Protein AF-A0A2E4Y5T3-F1 (afdb_monomer)

Secondary structure (DSSP, 8-state):
---PPP----EEEE-TTT--EEEESS--S-GGG---HHHHHHH-GGG----HHHHHHHHHHHHHHHHHHT--

Structure (mmCIF, N/CA/C/O backbone):
data_AF-A0A2E4Y5T3-F1
#
_entry.id   AF-A0A2E4Y5T3-F1
#
loop_
_atom_site.group_PDB
_atom_site.id
_atom_site.type_symbol
_atom_site.label_atom_id
_atom_site.label_alt_id
_atom_site.label_comp_id
_atom_site.label_asym_id
_atom_site.label_entity_id
_atom_site.label_seq_id
_atom_site.pdbx_PDB_ins_code
_atom_site.Cartn_x
_atom_site.Cartn_y
_atom_site.Cartn_z
_atom_site.occupancy
_atom_site.B_iso_or_equiv
_atom_site.auth_seq_id
_atom_site.auth_comp_id
_atom_site.auth_asym_id
_atom_site.auth_atom_id
_atom_site.pdbx_PDB_model_num
ATOM 1 N N . MET A 1 1 ? -7.975 27.879 29.002 1.00 52.88 1 MET A N 1
ATOM 2 C CA . MET A 1 1 ? -8.519 26.508 28.867 1.00 52.88 1 MET A CA 1
ATOM 3 C C . MET A 1 1 ? -7.507 25.632 28.145 1.00 52.88 1 MET A C 1
ATOM 5 O O . MET A 1 1 ? -7.217 25.890 26.983 1.00 52.88 1 MET A O 1
ATOM 9 N N . SER A 1 2 ? -6.921 24.651 28.834 1.00 69.00 2 SER A N 1
ATOM 10 C CA . SER A 1 2 ? -5.960 23.723 28.223 1.00 69.00 2 SER A CA 1
ATOM 11 C C . SER A 1 2 ? -6.677 22.860 27.177 1.00 69.00 2 SER A C 1
ATOM 13 O O . SER A 1 2 ? -7.682 22.218 27.490 1.00 69.00 2 SER A O 1
ATOM 15 N N . ARG A 1 3 ? -6.216 22.885 25.920 1.00 70.38 3 ARG A N 1
ATOM 16 C CA . ARG A 1 3 ? -6.778 22.064 24.836 1.00 70.38 3 ARG A CA 1
ATOM 17 C C . ARG A 1 3 ? -6.499 20.596 25.167 1.00 70.38 3 ARG A C 1
ATOM 19 O O . ARG A 1 3 ? -5.386 20.121 24.957 1.00 70.38 3 ARG A O 1
ATOM 26 N N . LYS A 1 4 ? -7.494 19.878 25.702 1.00 73.00 4 LYS A N 1
ATOM 27 C CA . LYS A 1 4 ? -7.409 18.425 25.914 1.00 73.00 4 LYS A CA 1
ATOM 28 C C . LYS A 1 4 ? -7.074 17.773 24.567 1.00 73.00 4 LYS A C 1
ATOM 30 O O . LYS A 1 4 ? -7.847 17.897 23.616 1.00 73.00 4 LYS A O 1
ATOM 35 N N . LYS A 1 5 ? -5.905 17.132 24.464 1.00 72.88 5 LYS A N 1
ATOM 36 C CA . LYS A 1 5 ? -5.502 16.395 23.258 1.00 72.88 5 LYS A CA 1
ATOM 37 C C . LYS A 1 5 ? -6.528 15.283 23.032 1.00 72.88 5 LYS A C 1
ATOM 39 O O . LYS A 1 5 ? -6.736 14.451 23.909 1.00 72.88 5 LYS A O 1
ATOM 44 N N . LYS A 1 6 ? -7.213 15.302 21.887 1.00 74.88 6 LYS A N 1
ATOM 45 C CA . LYS A 1 6 ? -8.139 14.229 21.508 1.00 74.88 6 LYS A CA 1
ATOM 46 C C . LYS A 1 6 ? -7.309 12.988 21.180 1.00 74.88 6 LYS A C 1
ATOM 48 O O . LYS A 1 6 ? -6.449 13.056 20.301 1.00 74.88 6 LYS A O 1
ATOM 53 N N . ASN A 1 7 ? -7.560 11.882 21.874 1.00 75.88 7 ASN A N 1
ATOM 54 C CA . ASN A 1 7 ? -6.952 10.596 21.547 1.00 75.88 7 ASN A CA 1
ATOM 55 C C . ASN A 1 7 ? -7.471 10.153 20.174 1.00 75.88 7 ASN A C 1
ATOM 57 O O . ASN A 1 7 ? -8.672 9.952 19.999 1.00 75.88 7 ASN A O 1
ATOM 61 N N . LYS A 1 8 ? -6.573 10.051 19.192 1.00 78.38 8 LYS A N 1
ATOM 62 C CA . LYS A 1 8 ? -6.891 9.513 17.867 1.00 78.38 8 LYS A CA 1
ATOM 63 C C . LYS A 1 8 ? -6.732 7.997 17.936 1.00 78.38 8 LYS A C 1
ATOM 65 O O . LYS A 1 8 ? -5.654 7.524 18.284 1.00 78.38 8 LYS A O 1
ATOM 70 N N . LYS A 1 9 ? -7.798 7.251 17.641 1.00 85.88 9 LYS A N 1
ATOM 71 C CA . LYS A 1 9 ? -7.710 5.798 17.459 1.00 85.88 9 LYS A CA 1
ATOM 72 C C . LYS A 1 9 ? -6.949 5.521 16.160 1.00 85.88 9 LYS A C 1
ATOM 74 O O . LYS A 1 9 ? -7.144 6.233 15.175 1.00 85.88 9 LYS A O 1
ATOM 79 N N . LEU A 1 10 ? -6.055 4.540 16.198 1.00 89.81 10 LEU A N 1
ATOM 80 C CA . LEU A 1 10 ? -5.331 4.044 15.034 1.00 89.81 10 LEU A CA 1
ATOM 81 C C . LEU A 1 10 ? -5.736 2.591 14.827 1.00 89.81 10 LEU A C 1
ATOM 83 O O . LEU A 1 10 ? -5.708 1.809 15.777 1.00 89.81 10 LEU A O 1
ATOM 87 N N . PHE A 1 11 ? -6.098 2.262 13.599 1.00 88.94 11 PHE A N 1
ATOM 88 C CA . PHE A 1 11 ? -6.403 0.912 13.160 1.00 88.94 11 PHE A CA 1
ATOM 89 C C . PHE A 1 11 ? -5.255 0.418 12.295 1.00 88.94 11 PHE A C 1
ATOM 91 O O . PHE A 1 11 ? -4.610 1.209 11.605 1.00 88.94 11 PHE A O 1
ATOM 98 N N . PHE A 1 12 ? -4.973 -0.875 12.373 1.00 89.56 12 PHE A N 1
ATOM 99 C CA . PHE A 1 12 ? -3.896 -1.506 11.627 1.00 89.56 12 PHE A CA 1
ATOM 100 C C . PHE A 1 12 ? -4.490 -2.618 10.780 1.00 89.56 12 PHE A C 1
ATOM 102 O O . PHE A 1 12 ? -5.170 -3.486 11.322 1.00 89.56 12 PHE A O 1
ATOM 109 N N . TYR A 1 13 ? -4.204 -2.583 9.486 1.00 90.19 13 TYR A N 1
ATOM 110 C CA . TYR A 1 13 ? -4.694 -3.547 8.510 1.00 90.19 13 TYR A CA 1
ATOM 111 C C . TYR A 1 13 ? -3.535 -4.037 7.651 1.00 90.19 13 TYR A C 1
ATOM 113 O O . TYR A 1 13 ? -2.549 -3.317 7.475 1.00 90.19 13 TYR A O 1
ATOM 121 N N . ASN A 1 14 ? -3.665 -5.249 7.125 1.00 88.50 14 ASN A N 1
ATOM 122 C CA . ASN A 1 14 ? -2.701 -5.827 6.200 1.00 88.50 14 ASN A CA 1
ATOM 123 C C . ASN A 1 14 ? -3.293 -5.792 4.789 1.00 88.50 14 ASN A C 1
ATOM 125 O O . ASN A 1 14 ? -4.479 -6.067 4.621 1.00 88.50 14 ASN A O 1
ATOM 129 N N . CYS A 1 15 ? -2.480 -5.444 3.794 1.00 84.06 15 CYS A N 1
ATOM 130 C CA . CYS A 1 15 ? -2.842 -5.594 2.388 1.00 84.06 15 CYS A CA 1
ATOM 131 C C . CYS A 1 15 ? -2.920 -7.084 2.049 1.00 84.06 15 CYS A C 1
ATOM 133 O O . CYS A 1 15 ? -1.986 -7.824 2.350 1.00 84.06 15 CYS A O 1
ATOM 135 N N . THR A 1 16 ? -3.993 -7.530 1.402 1.00 82.88 16 THR A N 1
ATOM 136 C CA . THR A 1 16 ? -4.165 -8.957 1.084 1.00 82.88 16 THR A CA 1
ATOM 137 C C . THR A 1 16 ? -3.231 -9.475 -0.006 1.00 82.88 16 THR A C 1
ATOM 139 O O . THR A 1 16 ? -2.980 -10.674 -0.060 1.00 82.88 16 THR A O 1
ATOM 142 N N . LEU A 1 17 ? -2.689 -8.592 -0.849 1.00 82.38 17 LEU A N 1
ATOM 143 C CA . LEU A 1 17 ? -1.760 -8.958 -1.925 1.00 82.38 17 LEU A CA 1
ATOM 144 C C . LEU A 1 17 ? -0.296 -8.927 -1.485 1.00 82.38 17 LEU A C 1
ATOM 146 O O . LEU A 1 17 ? 0.461 -9.837 -1.800 1.00 82.38 17 LEU A O 1
ATOM 150 N N . THR A 1 18 ? 0.112 -7.868 -0.783 1.00 79.12 18 THR A N 1
ATOM 151 C CA . THR A 1 18 ? 1.525 -7.626 -0.445 1.00 79.12 18 THR A CA 1
ATOM 152 C C . THR A 1 18 ? 1.872 -7.976 1.001 1.00 79.12 18 THR A C 1
ATOM 154 O O . THR A 1 18 ? 3.024 -7.833 1.393 1.00 79.12 18 THR A O 1
ATOM 157 N N . GLU A 1 19 ? 0.884 -8.373 1.814 1.00 82.12 19 GLU A N 1
ATOM 158 C CA . GLU A 1 19 ? 0.990 -8.591 3.270 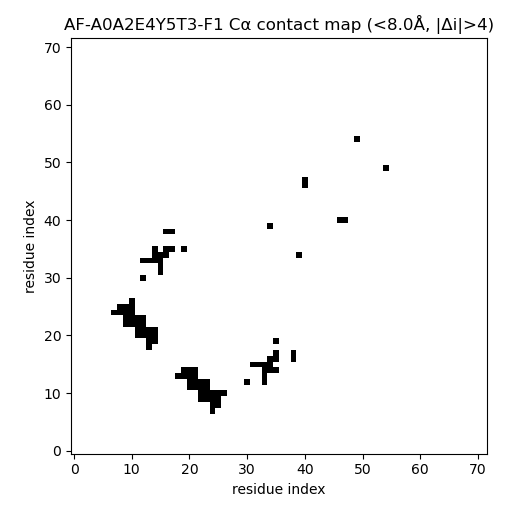1.00 82.12 19 GLU A CA 1
ATOM 159 C C . GLU A 1 19 ? 1.555 -7.386 4.056 1.00 82.12 19 GLU A C 1
ATOM 161 O O . GLU A 1 19 ? 1.828 -7.458 5.256 1.00 82.12 19 GLU A O 1
ATOM 166 N N . GLU A 1 20 ? 1.682 -6.229 3.404 1.00 85.00 20 GLU A N 1
ATOM 167 C CA . GLU A 1 20 ? 2.194 -5.005 4.000 1.00 85.00 20 GLU A CA 1
ATOM 168 C C . GLU A 1 20 ? 1.199 -4.434 5.013 1.00 85.00 20 GLU A C 1
ATOM 170 O O . GLU A 1 20 ? -0.009 -4.348 4.768 1.00 85.00 20 GLU A O 1
ATOM 175 N N . ARG A 1 21 ? 1.722 -3.988 6.157 1.00 88.19 21 ARG A N 1
ATOM 176 C CA . ARG A 1 21 ? 0.917 -3.456 7.257 1.00 88.19 21 ARG A CA 1
ATOM 177 C C . ARG A 1 21 ? 0.762 -1.942 7.155 1.00 88.19 21 ARG A C 1
ATOM 179 O O . ARG A 1 21 ? 1.725 -1.193 7.321 1.00 88.19 21 ARG A O 1
ATOM 186 N N . PHE A 1 22 ? -0.474 -1.481 7.010 1.00 88.50 22 PHE A N 1
ATOM 187 C CA . PHE A 1 22 ? -0.832 -0.067 6.967 1.00 88.50 22 PHE A CA 1
ATOM 188 C C . PHE A 1 22 ? -1.608 0.354 8.214 1.00 88.50 22 PHE A C 1
ATOM 190 O O . PHE A 1 22 ? -2.257 -0.451 8.884 1.00 88.50 22 PHE A O 1
ATOM 197 N N . LYS A 1 23 ? -1.527 1.648 8.542 1.00 90.00 23 LYS A N 1
ATOM 198 C CA . LYS A 1 23 ? -2.289 2.254 9.638 1.00 90.00 23 LYS A CA 1
ATOM 199 C C . LYS A 1 23 ? -3.262 3.293 9.104 1.00 90.00 23 LYS A C 1
ATOM 201 O O . LYS A 1 23 ? -2.878 4.145 8.304 1.00 90.00 23 LYS A O 1
ATOM 206 N N . THR A 1 24 ? -4.487 3.274 9.602 1.00 88.44 24 THR A N 1
ATOM 207 C CA . THR A 1 24 ? -5.526 4.243 9.253 1.00 88.44 24 THR A CA 1
ATOM 208 C C . THR A 1 24 ? -6.098 4.865 10.524 1.00 88.44 24 THR A C 1
ATOM 210 O O . THR A 1 24 ? -6.001 4.324 11.626 1.00 88.44 24 THR A O 1
ATOM 213 N N . THR A 1 25 ? -6.668 6.058 10.400 1.00 88.31 25 THR A N 1
ATOM 214 C CA . THR A 1 25 ? -7.399 6.720 11.494 1.00 88.31 25 THR A CA 1
ATOM 215 C C . THR A 1 25 ? -8.897 6.425 11.455 1.00 88.31 25 THR A C 1
ATOM 217 O O . THR A 1 25 ? -9.611 6.784 12.391 1.00 88.31 25 THR A O 1
ATOM 220 N N . GLN A 1 26 ? -9.365 5.802 10.373 1.00 86.12 26 GLN A N 1
ATOM 221 C CA . GLN A 1 26 ? -10.752 5.428 10.137 1.00 86.12 26 GLN A CA 1
ATOM 222 C C . GLN A 1 26 ? -10.859 3.909 10.053 1.00 86.12 26 GLN A C 1
ATOM 224 O O . GLN A 1 26 ? -10.004 3.260 9.449 1.00 86.12 26 GLN A O 1
ATOM 229 N N . GLU A 1 27 ? -11.899 3.374 10.678 1.00 88.06 27 GLU A N 1
ATOM 230 C CA . GLU A 1 27 ? -12.229 1.957 10.614 1.00 88.06 27 GLU A CA 1
ATOM 231 C C . GLU A 1 27 ? -12.693 1.611 9.198 1.00 88.06 27 GLU A C 1
ATOM 233 O O . GLU A 1 27 ? -13.520 2.319 8.620 1.00 88.06 27 GLU A O 1
ATOM 238 N N . ALA A 1 28 ? -12.115 0.559 8.625 1.00 86.50 28 ALA A N 1
ATOM 239 C CA . ALA A 1 28 ? -12.515 0.073 7.315 1.00 86.50 28 ALA A CA 1
ATOM 240 C C . ALA A 1 28 ? -13.771 -0.805 7.449 1.00 86.50 28 ALA A C 1
ATOM 242 O O . ALA A 1 28 ? -13.795 -1.663 8.332 1.00 86.50 28 ALA A O 1
ATOM 243 N N . PRO A 1 29 ? -14.789 -0.631 6.587 1.00 86.12 29 PRO A N 1
ATOM 244 C CA . PRO A 1 29 ? -15.998 -1.454 6.630 1.00 86.12 29 PRO A CA 1
ATOM 245 C C . PRO A 1 29 ? -15.711 -2.923 6.287 1.00 86.12 29 PRO A C 1
ATOM 247 O O . PRO A 1 29 ? -16.225 -3.806 6.964 1.00 86.12 29 PRO A O 1
ATOM 250 N N . ASN A 1 30 ? -14.842 -3.166 5.298 1.00 87.00 30 ASN A N 1
ATOM 251 C CA . ASN A 1 30 ? -14.408 -4.496 4.868 1.00 87.00 30 ASN A CA 1
ATOM 252 C C . ASN A 1 30 ? -12.872 -4.563 4.921 1.00 87.00 30 ASN A C 1
ATOM 254 O O . ASN A 1 30 ? -12.214 -4.131 3.973 1.00 87.00 30 ASN A O 1
ATOM 258 N N . PRO A 1 31 ? -12.268 -5.043 6.021 1.00 85.00 31 PRO A N 1
ATOM 259 C CA . PRO A 1 31 ? -10.812 -5.103 6.143 1.00 85.00 31 PRO A CA 1
ATOM 260 C C . PRO A 1 31 ? -10.169 -6.149 5.220 1.00 85.00 31 PRO A C 1
ATOM 262 O O . PRO A 1 31 ? -9.026 -5.961 4.816 1.00 85.00 31 PRO A O 1
ATOM 265 N N . ASP A 1 32 ? -10.900 -7.207 4.861 1.00 84.44 32 ASP A N 1
ATOM 266 C CA . ASP A 1 32 ? -10.402 -8.314 4.029 1.00 84.44 32 ASP A CA 1
ATOM 267 C C . ASP A 1 32 ? -10.286 -7.954 2.538 1.00 84.44 32 ASP A C 1
ATOM 269 O O . ASP A 1 32 ? -9.620 -8.643 1.776 1.00 84.44 32 ASP A O 1
ATOM 273 N N . GLU A 1 33 ? -10.913 -6.861 2.103 1.00 84.25 33 GLU A N 1
ATOM 274 C CA . GLU A 1 33 ? -10.854 -6.377 0.714 1.00 84.25 33 GLU A CA 1
ATOM 275 C C . GLU A 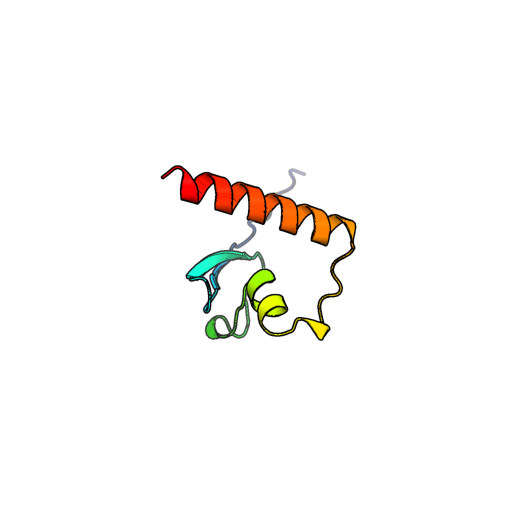1 33 ? -9.836 -5.239 0.543 1.00 84.25 33 GLU A C 1
ATOM 277 O O . GLU A 1 33 ? -9.710 -4.658 -0.536 1.00 84.25 33 GLU A O 1
ATOM 282 N N . LEU A 1 34 ? -9.110 -4.878 1.607 1.00 85.75 34 LEU A N 1
ATOM 283 C CA . LEU A 1 34 ? -8.173 -3.764 1.564 1.00 85.75 34 LEU A CA 1
ATOM 284 C C . LEU A 1 34 ? -6.937 -4.105 0.735 1.00 85.75 34 LEU A C 1
ATOM 286 O O . LEU A 1 34 ? -6.155 -5.002 1.060 1.00 85.75 34 LEU A O 1
ATOM 290 N N . LEU A 1 35 ? -6.719 -3.285 -0.289 1.00 87.44 35 LEU A N 1
ATOM 291 C CA . LEU A 1 35 ? -5.522 -3.300 -1.114 1.00 87.44 35 LEU A CA 1
ATOM 292 C C . LEU A 1 35 ? -4.667 -2.065 -0.844 1.00 87.44 35 LEU A C 1
ATOM 294 O O . LEU A 1 35 ? -5.172 -0.972 -0.571 1.00 87.44 35 LEU A O 1
ATOM 298 N N . SER A 1 36 ? -3.350 -2.232 -0.946 1.00 87.19 36 SER A N 1
ATOM 299 C CA . SER A 1 36 ? -2.440 -1.096 -1.014 1.00 87.19 36 SER A CA 1
ATOM 300 C C . SER A 1 36 ? -2.666 -0.339 -2.326 1.00 87.19 36 SER A C 1
ATOM 302 O O . SER A 1 36 ? -3.079 -0.910 -3.335 1.00 87.19 36 SER A O 1
ATOM 304 N N . ILE A 1 37 ? -2.375 0.964 -2.332 1.00 87.50 37 ILE A N 1
ATOM 305 C CA . ILE A 1 37 ? -2.537 1.808 -3.529 1.00 87.50 37 ILE A CA 1
ATOM 306 C C . ILE A 1 37 ? -1.697 1.265 -4.694 1.00 87.50 37 ILE A C 1
ATOM 308 O O . ILE A 1 37 ? -2.153 1.252 -5.833 1.00 87.50 37 ILE A O 1
ATOM 312 N N . LYS A 1 38 ? -0.484 0.777 -4.403 1.00 87.44 38 LYS A N 1
ATOM 313 C CA . LYS A 1 38 ? 0.380 0.148 -5.405 1.00 87.44 38 LYS A CA 1
ATOM 314 C C . LYS A 1 38 ? -0.300 -1.083 -6.011 1.00 87.44 38 LYS A C 1
ATOM 316 O O . LYS A 1 38 ? -0.459 -1.132 -7.225 1.00 87.44 38 LYS A O 1
ATOM 321 N N . ALA A 1 39 ? -0.777 -2.001 -5.170 1.00 87.06 39 ALA A N 1
ATOM 322 C CA . ALA A 1 39 ? -1.440 -3.219 -5.625 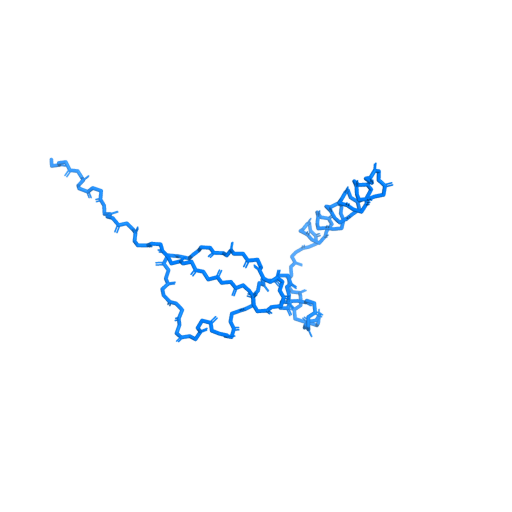1.00 87.06 39 ALA A CA 1
ATOM 323 C C . ALA A 1 39 ? -2.732 -2.931 -6.417 1.00 87.06 39 ALA A C 1
ATOM 325 O O . ALA A 1 39 ? -3.035 -3.616 -7.390 1.00 87.06 39 ALA A O 1
ATOM 326 N N . TYR A 1 40 ? -3.477 -1.882 -6.051 1.00 89.94 40 TYR A N 1
ATOM 327 C CA . TYR A 1 40 ? -4.665 -1.461 -6.794 1.00 89.94 40 TYR A CA 1
ATOM 328 C C . TYR A 1 40 ? -4.339 -1.037 -8.236 1.00 89.94 40 TYR A C 1
ATOM 330 O O . TYR A 1 40 ? -5.024 -1.468 -9.165 1.00 89.94 40 TYR A O 1
ATOM 338 N N . TYR A 1 41 ? -3.293 -0.227 -8.433 1.00 90.62 41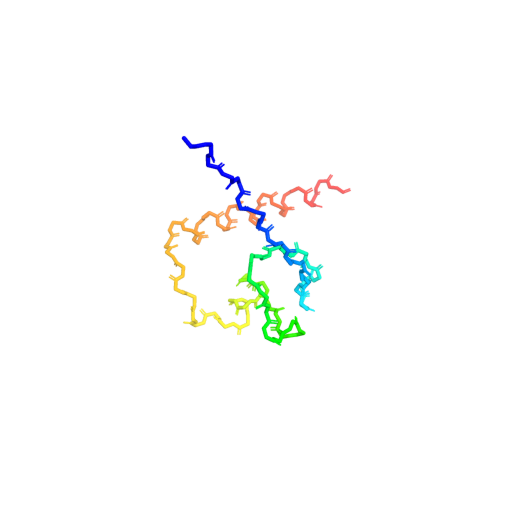 TYR A N 1
ATOM 339 C CA . TYR A 1 41 ? -2.891 0.234 -9.768 1.00 90.62 41 TYR A CA 1
ATOM 340 C C . TYR A 1 41 ? -2.164 -0.838 -10.587 1.00 90.62 41 TYR A C 1
ATOM 342 O O . TYR A 1 41 ? -2.258 -0.819 -11.809 1.00 90.62 41 TYR A O 1
ATOM 350 N N . GLU A 1 42 ? -1.490 -1.797 -9.946 1.00 87.75 42 GLU A N 1
ATOM 351 C CA . GLU A 1 42 ? -0.945 -2.977 -10.635 1.00 87.75 42 GLU A CA 1
ATOM 352 C C . GLU A 1 42 ? -2.054 -3.824 -11.276 1.00 87.75 42 GLU A C 1
ATOM 354 O O . GLU A 1 42 ? -1.885 -4.329 -12.384 1.00 87.75 42 GLU A O 1
ATOM 359 N N . LEU A 1 43 ? -3.206 -3.942 -10.606 1.00 88.69 43 LEU A N 1
ATOM 360 C CA . LEU A 1 43 ? -4.373 -4.650 -11.137 1.00 88.69 43 LEU A CA 1
ATOM 361 C C . LEU A 1 43 ? -5.192 -3.815 -12.131 1.00 88.69 43 LEU A C 1
ATOM 363 O O . LEU A 1 43 ? -5.847 -4.383 -13.000 1.00 88.69 43 LEU A O 1
ATOM 367 N N . ASN A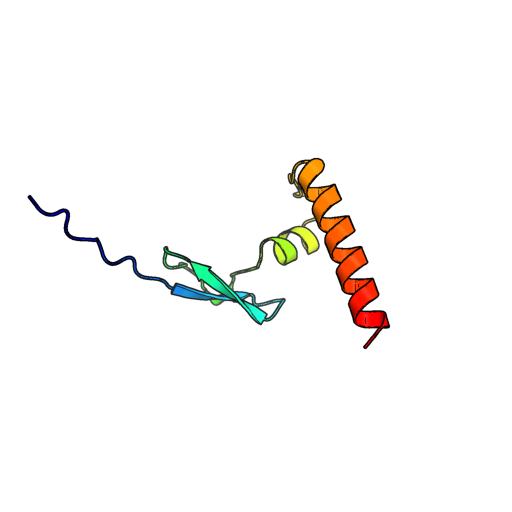 1 44 ? -5.171 -2.486 -12.005 1.00 91.56 44 ASN A N 1
ATOM 368 C CA . ASN A 1 44 ? -5.989 -1.565 -12.800 1.00 91.56 44 ASN A CA 1
ATOM 369 C C . ASN A 1 44 ? -5.125 -0.445 -13.408 1.00 91.56 44 ASN A C 1
ATOM 371 O O . ASN A 1 44 ? -5.252 0.718 -13.009 1.00 91.56 44 ASN A O 1
ATOM 375 N N . PRO A 1 45 ? -4.248 -0.760 -14.379 1.00 88.88 45 PRO A N 1
ATOM 376 C CA . PRO A 1 45 ? -3.309 0.214 -14.937 1.00 88.88 45 PRO A CA 1
ATOM 377 C C . PRO A 1 45 ? -4.002 1.342 -15.715 1.00 88.88 45 PRO A C 1
ATOM 379 O O . PRO A 1 45 ? -3.488 2.454 -15.789 1.00 88.88 45 PRO A O 1
ATOM 382 N N . GLU A 1 46 ? -5.190 1.090 -16.268 1.00 92.19 46 GLU A N 1
ATOM 383 C CA . GLU A 1 46 ? -5.986 2.095 -16.987 1.00 92.19 46 GLU A CA 1
ATOM 384 C C . GLU A 1 46 ? -6.529 3.208 -16.077 1.00 92.19 46 GLU A C 1
ATOM 386 O O . GLU A 1 46 ? -6.796 4.316 -16.540 1.00 92.19 46 GLU A O 1
ATOM 391 N N . MET A 1 47 ? -6.650 2.926 -14.778 1.00 90.62 47 MET A N 1
ATOM 392 C CA . MET A 1 47 ? -7.147 3.863 -13.770 1.00 90.62 47 MET A CA 1
ATOM 393 C C . MET A 1 47 ? -6.015 4.653 -13.102 1.00 90.62 47 MET A C 1
ATOM 395 O O . MET A 1 47 ? -6.272 5.385 -12.149 1.00 90.62 47 MET A O 1
ATOM 399 N N . ASP A 1 48 ? -4.768 4.500 -13.563 1.00 89.56 48 ASP A N 1
ATOM 400 C CA . ASP A 1 48 ? -3.606 5.166 -12.978 1.00 89.56 48 ASP A CA 1
ATOM 401 C C . ASP A 1 48 ? -3.533 6.661 -13.336 1.00 89.56 48 ASP A C 1
ATOM 403 O O . ASP A 1 48 ? -2.833 7.104 -14.259 1.00 89.56 48 ASP A O 1
ATOM 407 N N . ASP A 1 49 ? -4.230 7.449 -12.523 1.00 89.62 49 ASP A N 1
ATOM 408 C CA . ASP A 1 49 ? -4.299 8.906 -12.556 1.00 89.62 49 ASP A CA 1
ATOM 409 C C . ASP A 1 49 ? -3.142 9.606 -11.820 1.00 89.62 49 ASP A C 1
ATOM 411 O O . ASP A 1 49 ? -3.169 10.829 -11.645 1.00 89.62 49 ASP A O 1
ATOM 415 N N . ARG A 1 50 ? -2.099 8.873 -11.395 1.00 87.81 50 ARG A N 1
ATOM 416 C CA . ARG A 1 50 ? -0.958 9.480 -10.695 1.00 87.81 50 ARG A CA 1
ATOM 417 C C . ARG A 1 50 ? -0.277 10.530 -11.592 1.00 87.81 50 ARG A C 1
ATOM 419 O O . ARG A 1 50 ? -0.045 10.271 -12.778 1.00 87.81 50 ARG A O 1
ATOM 426 N N . PRO A 1 51 ? 0.086 11.709 -11.054 1.00 92.75 51 PRO A N 1
ATOM 427 C CA . PRO A 1 51 ? 0.758 12.745 -11.832 1.00 92.75 51 PRO A CA 1
ATOM 428 C C . PRO A 1 51 ? 2.151 12.2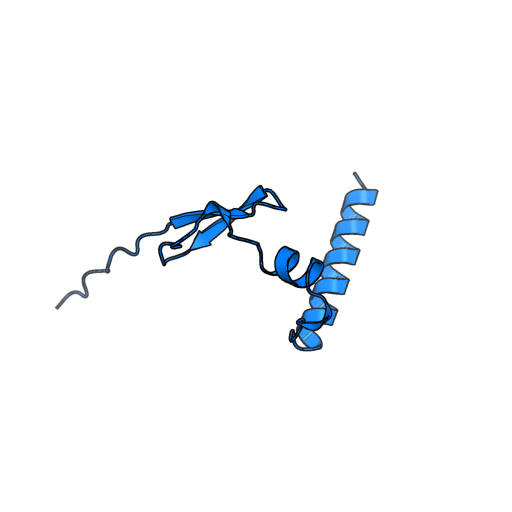87 -12.280 1.00 92.75 51 PRO A C 1
ATOM 430 O O . PRO A 1 51 ? 2.809 11.509 -11.586 1.00 92.75 51 PRO A O 1
ATOM 433 N N . GLU A 1 52 ? 2.624 12.811 -13.413 1.00 88.94 52 GLU A N 1
ATOM 434 C CA . GLU A 1 52 ? 3.886 12.392 -14.049 1.00 88.94 52 GLU A CA 1
ATOM 435 C C . GLU A 1 52 ? 5.083 12.443 -13.094 1.00 88.94 52 GLU A C 1
ATOM 437 O O . GLU A 1 52 ? 5.865 11.498 -13.034 1.00 88.94 52 GLU A O 1
ATOM 442 N N . ASN A 1 53 ? 5.181 13.489 -12.270 1.00 91.44 53 ASN A N 1
ATOM 443 C CA . ASN A 1 53 ? 6.264 13.628 -11.294 1.00 91.44 53 ASN A CA 1
ATOM 444 C C . ASN A 1 53 ? 6.334 12.434 -10.326 1.00 91.44 53 ASN A C 1
ATOM 446 O O . ASN A 1 53 ? 7.423 11.975 -9.997 1.00 91.44 53 ASN A O 1
ATOM 450 N N . ILE A 1 54 ? 5.179 11.911 -9.902 1.00 89.81 54 ILE A N 1
ATOM 451 C CA . ILE A 1 54 ? 5.100 10.770 -8.983 1.00 89.81 54 ILE A CA 1
ATOM 452 C C . ILE A 1 54 ? 5.437 9.467 -9.710 1.00 89.81 54 ILE A C 1
ATOM 454 O O . ILE A 1 54 ? 6.097 8.609 -9.133 1.00 89.81 54 ILE A O 1
ATOM 458 N N . LYS A 1 55 ? 5.039 9.323 -10.979 1.00 87.44 55 LYS A N 1
ATOM 459 C CA . LYS A 1 55 ? 5.395 8.151 -11.798 1.00 87.44 55 LYS A CA 1
ATOM 460 C C . LYS A 1 55 ? 6.916 8.035 -11.952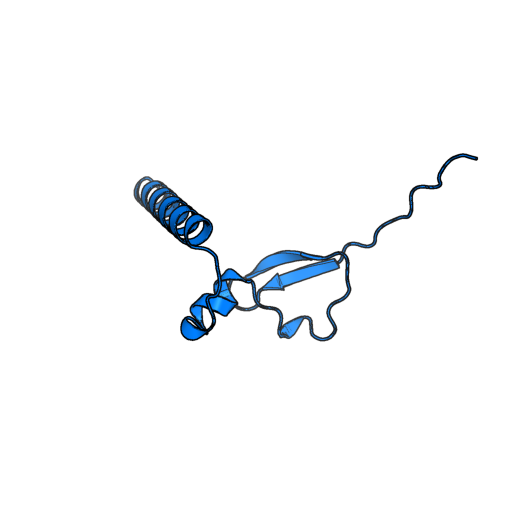 1.00 87.44 55 LYS A C 1
ATOM 462 O O . LYS A 1 55 ? 7.477 6.990 -11.643 1.00 87.44 55 LYS A O 1
ATOM 467 N N . VAL A 1 56 ? 7.584 9.145 -12.275 1.00 90.31 56 VAL A N 1
ATOM 468 C CA . VAL A 1 56 ? 9.054 9.211 -12.385 1.00 90.31 56 VAL A CA 1
ATOM 469 C C . VAL A 1 56 ? 9.750 8.919 -11.049 1.00 90.31 56 VAL A C 1
ATOM 471 O O . VAL A 1 56 ? 10.799 8.278 -11.014 1.00 90.31 56 VAL A O 1
ATOM 474 N N . GLU A 1 57 ? 9.207 9.399 -9.928 1.00 91.31 57 GLU A N 1
ATOM 475 C CA . GLU A 1 57 ? 9.757 9.086 -8.602 1.00 91.31 57 GLU A CA 1
ATOM 476 C C . GLU A 1 57 ? 9.634 7.597 -8.259 1.00 91.31 57 GLU A C 1
ATOM 478 O O . GLU A 1 57 ? 10.565 7.026 -7.689 1.00 91.31 57 GLU A O 1
ATOM 483 N N . ILE A 1 58 ? 8.518 6.962 -8.621 1.00 88.81 58 ILE A N 1
ATOM 484 C CA . ILE A 1 58 ? 8.298 5.532 -8.387 1.00 88.81 58 ILE A CA 1
ATOM 485 C C . ILE A 1 58 ? 9.285 4.692 -9.200 1.00 88.81 58 ILE A C 1
ATOM 487 O O . ILE A 1 58 ? 9.910 3.809 -8.620 1.00 88.81 58 ILE A O 1
ATOM 491 N N . GLU A 1 59 ? 9.489 5.002 -10.482 1.00 87.62 59 GLU A N 1
ATOM 492 C CA . GLU A 1 59 ? 10.462 4.299 -11.335 1.00 87.62 59 GLU A CA 1
ATOM 493 C C . GLU A 1 59 ? 11.873 4.342 -10.730 1.00 87.62 59 GLU A C 1
ATOM 495 O O . GLU A 1 59 ? 12.504 3.305 -10.532 1.00 87.62 59 GLU A O 1
ATOM 500 N N . LYS A 1 60 ? 12.332 5.524 -10.300 1.00 91.44 60 LYS A N 1
ATOM 501 C CA . LYS A 1 60 ? 13.638 5.679 -9.631 1.00 91.44 60 LYS A CA 1
ATOM 502 C C . LYS A 1 60 ? 13.736 4.875 -8.332 1.00 91.44 60 LYS A C 1
ATOM 504 O O . LYS A 1 60 ? 14.789 4.324 -7.997 1.00 91.44 60 LYS A O 1
ATOM 509 N N . LEU A 1 61 ? 12.654 4.831 -7.555 1.00 88.75 61 LEU A N 1
ATOM 510 C CA . LEU A 1 61 ? 12.607 4.044 -6.324 1.00 88.75 61 LEU A CA 1
ATOM 511 C C . LEU A 1 61 ? 12.657 2.539 -6.609 1.00 88.75 61 LEU A C 1
ATOM 513 O O . LEU A 1 61 ? 13.270 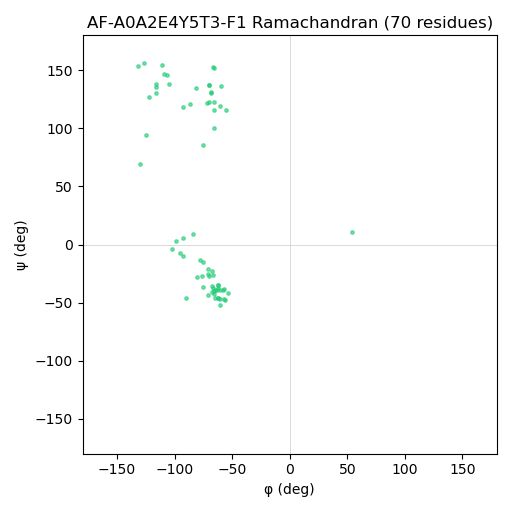1.804 -5.839 1.00 88.75 61 LEU A O 1
ATOM 517 N N . GLU A 1 62 ? 12.045 2.070 -7.691 1.00 87.31 62 GLU A N 1
ATOM 518 C CA . GLU A 1 62 ? 12.111 0.664 -8.094 1.00 87.31 62 GLU A CA 1
ATOM 519 C C . GLU A 1 62 ? 13.496 0.280 -8.612 1.00 87.31 62 GLU A C 1
ATOM 521 O O . GLU A 1 62 ? 14.034 -0.729 -8.163 1.00 87.31 62 GLU A O 1
ATOM 526 N N . GLU A 1 63 ? 14.126 1.119 -9.436 1.00 87.50 63 GLU A N 1
ATOM 527 C CA . GLU A 1 63 ? 15.511 0.927 -9.889 1.00 87.50 63 GLU A CA 1
ATOM 528 C C . GLU A 1 63 ? 16.488 0.836 -8.708 1.00 87.50 63 GLU A C 1
ATOM 530 O O . GLU A 1 63 ? 17.313 -0.073 -8.632 1.00 87.50 63 GLU A O 1
ATOM 535 N N . SER A 1 64 ? 16.369 1.749 -7.740 1.00 88.44 64 SER A N 1
ATOM 536 C CA . SER A 1 64 ? 17.222 1.733 -6.543 1.00 88.44 64 SER A CA 1
ATOM 537 C C . SER A 1 64 ? 16.977 0.519 -5.642 1.00 88.44 64 SER A C 1
ATOM 539 O O . SER A 1 64 ? 17.934 -0.037 -5.105 1.00 88.44 64 SER A O 1
ATOM 541 N N . LYS A 1 65 ? 15.724 0.068 -5.494 1.00 85.88 65 LYS A N 1
ATOM 542 C CA . LYS A 1 65 ? 1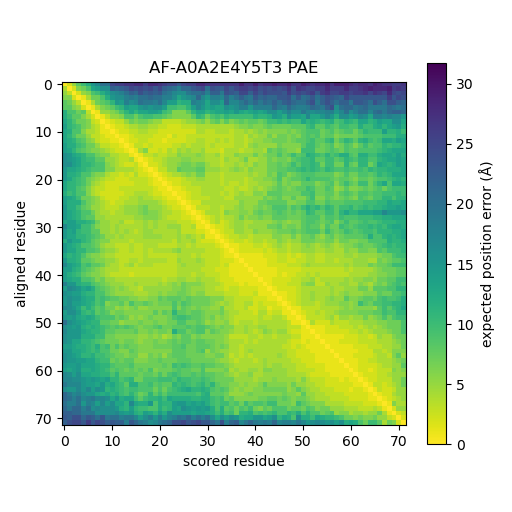5.403 -1.174 -4.773 1.00 85.88 65 LYS A CA 1
ATOM 543 C C . LYS A 1 65 ? 15.952 -2.406 -5.488 1.00 85.88 65 LYS A C 1
ATOM 545 O O . LYS A 1 65 ? 16.489 -3.284 -4.821 1.00 85.88 65 LYS A O 1
ATOM 550 N N . ALA A 1 66 ? 15.835 -2.467 -6.813 1.00 83.50 66 ALA A N 1
ATOM 551 C CA . ALA A 1 66 ? 16.370 -3.564 -7.613 1.00 83.50 66 ALA A CA 1
ATOM 552 C C . ALA A 1 66 ? 17.899 -3.641 -7.491 1.00 83.50 66 ALA A C 1
ATOM 554 O O . ALA A 1 66 ? 18.429 -4.705 -7.190 1.00 83.50 66 ALA A O 1
ATOM 555 N N . ALA A 1 67 ? 18.593 -2.503 -7.600 1.00 85.62 67 ALA A N 1
ATOM 556 C CA . ALA A 1 67 ? 20.044 -2.433 -7.438 1.00 85.62 67 ALA A CA 1
ATOM 557 C C . ALA A 1 67 ? 20.519 -2.852 -6.034 1.00 85.62 67 ALA A C 1
ATOM 559 O O . ALA A 1 67 ? 21.580 -3.455 -5.897 1.00 85.62 67 ALA A O 1
ATOM 560 N N . LEU A 1 68 ? 19.748 -2.546 -4.984 1.00 83.75 68 LEU A N 1
ATOM 561 C CA . LEU A 1 68 ? 20.043 -3.018 -3.627 1.00 83.75 68 LEU A CA 1
ATOM 562 C C . LEU A 1 68 ? 19.880 -4.535 -3.499 1.00 83.75 68 LEU A C 1
ATOM 564 O O . LEU A 1 68 ? 20.713 -5.171 -2.867 1.00 83.75 68 LEU A O 1
ATOM 568 N N . ASN A 1 69 ? 18.844 -5.103 -4.118 1.00 81.31 69 ASN A N 1
ATOM 569 C CA . ASN A 1 69 ? 18.571 -6.539 -4.072 1.00 81.31 69 ASN A CA 1
ATOM 570 C C . ASN A 1 69 ? 19.589 -7.368 -4.883 1.00 81.31 69 ASN A C 1
ATOM 572 O O . ASN A 1 69 ? 19.797 -8.534 -4.588 1.00 81.31 69 ASN A O 1
ATOM 576 N N . GLU A 1 70 ? 20.231 -6.783 -5.900 1.00 80.00 70 GLU A N 1
ATOM 577 C CA . GLU A 1 70 ? 21.316 -7.431 -6.663 1.00 80.00 70 GLU A CA 1
ATOM 578 C C . GLU A 1 70 ? 22.674 -7.429 -5.936 1.00 80.00 70 GLU A C 1
ATOM 580 O O . GLU A 1 70 ? 23.599 -8.129 -6.352 1.00 80.00 70 GLU A O 1
ATOM 585 N N . LEU A 1 71 ? 22.817 -6.635 -4.871 1.00 75.12 71 LEU A N 1
ATOM 586 C CA . LEU A 1 71 ? 24.028 -6.566 -4.048 1.00 75.12 71 LEU A CA 1
ATOM 587 C C . LEU A 1 71 ? 23.969 -7.463 -2.799 1.00 75.12 71 LEU A C 1
ATOM 589 O O . LEU A 1 71 ? 24.981 -7.568 -2.100 1.00 75.12 71 LEU A O 1
ATOM 593 N N . GLU A 1 72 ? 22.814 -8.068 -2.514 1.00 61.09 72 GLU A N 1
ATOM 594 C CA . GLU A 1 72 ? 22.556 -8.959 -1.370 1.00 61.09 72 GLU A CA 1
ATOM 595 C C . GLU A 1 72 ? 22.737 -10.440 -1.747 1.00 61.09 72 GLU A C 1
ATOM 597 O O . GLU A 1 72 ? 23.347 -11.176 -0.935 1.00 61.09 72 GLU A O 1
#

Radius of gyration: 17.28 Å; Cα contacts (8 Å, |Δi|>4): 47; chains: 1; bounding box: 40×36×46 Å

Mean predicted aligned error: 7.9 Å

Foldseek 3Di:
DPDDDDDQDKDWAAAPPPRDIDIDSDDDPDRNNDHDPVRVCVVVVVPPPDDPVVVVVVVVVVVVVVVVVVVD

pLDDT: mean 85.06, std 7.06, range [52.88, 92.75]

Solvent-accessible surface area (backbone atoms only — not comparable to full-atom values): 4682 Å² total; per-residue (Å²): 132,84,81,77,80,78,86,76,65,74,43,77,50,49,18,73,85,77,66,48,78,46,76,38,77,61,86,66,95,60,61,85,77,36,63,45,73,66,61,49,36,73,76,37,62,92,72,60,76,71,54,68,74,57,53,55,52,49,53,53,52,49,54,53,49,51,58,53,62,76,74,109

Sequence (72 aa):
MSRKKKNKKLFFYNCTLTEERFKTTQEAPNPDELLSIKAYYELNPEMDDRPENIKVEIEKLEESKAALNELE